Protein AF-D2Q124-F1 (afdb_monomer_lite)

Organism: Kribbella flavida (strain DSM 17836 / JCM 10339 / NBRC 14399) (NCBI:txid479435)

Structure (mmCIF, N/CA/C/O backbone):
data_AF-D2Q124-F1
#
_entry.id   AF-D2Q124-F1
#
loop_
_atom_site.group_PDB
_atom_site.id
_atom_site.type_symbol
_atom_site.label_atom_id
_atom_site.label_alt_id
_atom_site.label_comp_id
_atom_site.label_asym_id
_atom_site.label_entity_id
_atom_site.label_seq_id
_atom_site.pdbx_PDB_ins_code
_atom_site.Cartn_x
_atom_site.Cartn_y
_atom_site.Cartn_z
_atom_site.occupancy
_atom_site.B_iso_or_equiv
_atom_site.auth_seq_id
_atom_site.auth_comp_id
_atom_site.auth_asym_id
_atom_site.auth_atom_id
_atom_site.pdbx_PDB_model_num
ATOM 1 N N . MET A 1 1 ? -0.421 -1.559 20.538 1.00 42.94 1 MET A N 1
ATOM 2 C CA . MET A 1 1 ? -0.673 -1.798 19.102 1.00 42.94 1 MET A CA 1
ATOM 3 C C . MET A 1 1 ? 0.407 -2.744 18.635 1.00 42.94 1 MET A C 1
ATOM 5 O O . MET A 1 1 ? 1.550 -2.318 18.530 1.00 42.94 1 MET A O 1
ATOM 9 N N . ASP A 1 2 ? 0.072 -4.019 18.465 1.00 42.44 2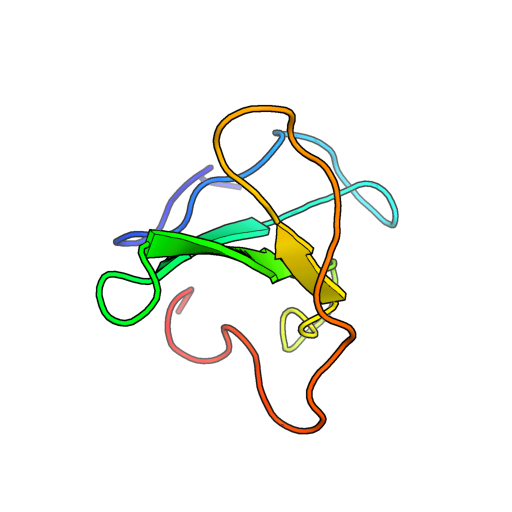 ASP A N 1
ATOM 10 C CA . ASP A 1 2 ? 1.042 -5.033 18.058 1.00 42.44 2 ASP A CA 1
ATOM 11 C C . ASP A 1 2 ? 1.386 -4.884 16.566 1.00 42.44 2 ASP A C 1
ATOM 13 O O . ASP A 1 2 ? 0.479 -4.707 15.748 1.00 42.44 2 ASP A O 1
ATOM 17 N N . PRO A 1 3 ? 2.675 -4.923 16.186 1.00 46.38 3 PRO A N 1
ATOM 18 C CA . PRO A 1 3 ? 3.121 -4.600 14.831 1.00 46.38 3 PRO A CA 1
ATOM 19 C C . PRO A 1 3 ? 2.799 -5.656 13.757 1.00 46.38 3 PRO A C 1
ATOM 21 O O . PRO A 1 3 ? 3.192 -5.467 12.607 1.00 46.38 3 PRO A O 1
ATOM 24 N N . TYR A 1 4 ? 2.120 -6.762 14.080 1.00 53.34 4 TYR A N 1
ATOM 25 C CA . TYR A 1 4 ? 1.846 -7.831 13.119 1.00 53.34 4 TYR A CA 1
ATOM 26 C C . TYR A 1 4 ? 0.719 -8.757 13.603 1.00 53.34 4 TYR A C 1
ATOM 28 O O . TYR A 1 4 ? 0.757 -9.287 14.711 1.00 53.34 4 TYR A O 1
ATOM 36 N N . LYS A 1 5 ? -0.276 -9.001 12.752 1.00 60.78 5 LYS A N 1
ATOM 37 C CA . LYS A 1 5 ? -1.111 -10.207 12.816 1.00 60.78 5 LYS A CA 1
ATOM 38 C C . LYS A 1 5 ? -0.938 -10.931 11.486 1.00 60.78 5 LYS A C 1
ATOM 40 O O . LYS A 1 5 ? -1.108 -10.326 10.428 1.00 60.78 5 LYS A O 1
ATOM 45 N N . GLY A 1 6 ? -0.554 -12.205 11.543 1.00 72.94 6 GLY A N 1
ATOM 46 C CA . GLY A 1 6 ? -0.317 -13.028 10.356 1.00 72.94 6 GLY A CA 1
ATOM 47 C C . GLY A 1 6 ? 0.848 -12.537 9.486 1.00 72.94 6 GLY A C 1
ATOM 48 O O . GLY A 1 6 ? 1.939 -12.270 9.985 1.00 72.94 6 GLY A O 1
ATOM 49 N N . SER A 1 7 ? 0.606 -12.438 8.178 1.00 85.69 7 SER A N 1
ATOM 50 C CA . SER A 1 7 ? 1.569 -12.056 7.130 1.00 85.69 7 SER A CA 1
ATOM 51 C C . SER A 1 7 ? 1.815 -10.546 7.009 1.00 85.69 7 SER A C 1
ATOM 53 O O . SER A 1 7 ? 2.665 -10.132 6.219 1.00 85.69 7 SER A O 1
ATOM 55 N N . VAL A 1 8 ? 1.091 -9.709 7.763 1.00 91.06 8 VAL A N 1
ATOM 56 C CA . VAL A 1 8 ? 1.122 -8.251 7.587 1.00 91.06 8 VAL A CA 1
ATOM 57 C C . VAL A 1 8 ? 2.280 -7.618 8.361 1.00 91.06 8 VAL A C 1
ATOM 59 O O . VAL A 1 8 ? 2.400 -7.782 9.576 1.00 91.06 8 VAL A O 1
ATOM 62 N N . ARG A 1 9 ? 3.106 -6.836 7.659 1.00 91.38 9 ARG A N 1
ATOM 63 C CA . ARG A 1 9 ? 4.182 -6.003 8.226 1.00 91.38 9 ARG A CA 1
ATOM 64 C C . ARG A 1 9 ? 3.762 -4.532 8.273 1.00 91.38 9 ARG A C 1
ATOM 66 O O . ARG A 1 9 ? 2.848 -4.119 7.565 1.00 91.38 9 ARG A O 1
ATOM 73 N N . THR A 1 10 ? 4.454 -3.712 9.065 1.00 91.69 10 THR A N 1
ATOM 74 C CA . THR A 1 10 ? 4.197 -2.265 9.179 1.00 91.69 10 THR A CA 1
ATOM 75 C C . THR A 1 10 ? 5.487 -1.446 9.191 1.00 91.69 10 THR A C 1
ATOM 77 O O . THR A 1 10 ? 6.540 -1.952 9.567 1.00 91.69 10 THR A O 1
ATOM 80 N N . ASN A 1 11 ? 5.401 -0.163 8.820 1.00 93.06 11 ASN A N 1
ATOM 81 C CA . ASN A 1 11 ? 6.509 0.793 8.936 1.00 93.06 11 ASN A CA 1
ATOM 82 C C . ASN A 1 11 ? 6.670 1.380 10.352 1.00 93.06 11 ASN A C 1
ATOM 84 O O . ASN A 1 11 ? 7.492 2.274 10.547 1.00 93.06 11 ASN A O 1
ATOM 88 N N . GLY A 1 12 ? 5.843 0.953 11.315 1.00 90.25 12 GLY A N 1
ATOM 89 C CA . GLY A 1 12 ? 5.895 1.402 12.711 1.00 90.25 12 GLY A CA 1
ATOM 90 C C . GLY A 1 12 ? 5.416 2.840 12.944 1.00 90.25 12 GLY A C 1
ATOM 91 O O . GLY A 1 12 ? 5.460 3.327 14.072 1.00 90.25 12 GLY A O 1
ATOM 92 N N . ARG A 1 13 ? 4.949 3.541 11.903 1.00 93.56 13 ARG A N 1
ATOM 93 C CA . ARG A 1 13 ? 4.428 4.910 12.016 1.00 93.56 13 ARG A CA 1
ATOM 94 C C . ARG A 1 13 ? 2.941 4.903 12.359 1.00 93.56 13 ARG A C 1
ATOM 96 O O . ARG A 1 13 ? 2.225 3.947 12.079 1.00 93.56 13 ARG A O 1
ATOM 103 N N . SER A 1 14 ? 2.468 6.010 12.927 1.00 89.12 14 SER A N 1
ATOM 104 C CA . SER A 1 14 ? 1.067 6.208 13.321 1.00 89.12 14 SER A CA 1
ATOM 105 C C . SER A 1 14 ? 0.366 7.277 12.477 1.00 89.12 14 SER A C 1
ATOM 107 O O . SER A 1 14 ? 1.002 8.100 11.820 1.00 89.12 14 SER A O 1
ATOM 109 N N . GLY A 1 15 ? -0.969 7.291 12.506 1.00 91.06 15 GLY A N 1
ATOM 110 C CA . GLY A 1 15 ? -1.770 8.280 11.780 1.00 91.06 15 GLY A CA 1
ATOM 111 C C . GLY A 1 15 ? -1.632 8.152 10.259 1.00 91.06 15 GLY A C 1
ATOM 112 O O . GLY A 1 15 ? -1.446 7.056 9.739 1.00 91.06 15 GLY A O 1
ATOM 113 N N . LYS A 1 16 ? -1.716 9.273 9.528 1.00 92.50 16 LYS A N 1
ATOM 114 C CA . LYS A 1 16 ? -1.732 9.309 8.045 1.00 92.50 16 LYS A CA 1
ATOM 115 C C . LYS A 1 16 ? -0.479 8.698 7.383 1.00 92.50 16 LYS A C 1
ATOM 117 O O . LYS A 1 16 ? -0.537 8.284 6.221 1.00 92.50 16 LYS A O 1
ATOM 122 N N . SER A 1 17 ? 0.638 8.637 8.109 1.00 94.06 17 SER A N 1
ATOM 123 C CA . SER A 1 17 ? 1.919 8.093 7.640 1.00 94.06 17 SER A CA 1
ATOM 124 C C . SER A 1 17 ? 2.095 6.594 7.908 1.00 94.06 17 SER A C 1
ATOM 126 O O . SER A 1 17 ? 3.063 6.010 7.414 1.00 94.06 17 SER A O 1
ATOM 128 N N . ALA A 1 18 ? 1.173 5.959 8.639 1.00 93.75 18 ALA A N 1
ATOM 129 C CA . ALA A 1 18 ? 1.184 4.514 8.835 1.00 93.75 18 ALA A CA 1
ATOM 130 C C . ALA A 1 18 ? 1.061 3.784 7.491 1.00 93.75 18 ALA A C 1
ATOM 132 O O . ALA A 1 18 ? 0.313 4.204 6.598 1.00 93.75 18 ALA A O 1
ATOM 133 N N . ARG A 1 19 ? 1.803 2.690 7.343 1.00 95.25 19 ARG A N 1
ATOM 134 C CA . ARG A 1 19 ? 1.708 1.783 6.198 1.00 95.25 19 ARG A CA 1
ATOM 135 C C . ARG A 1 19 ? 1.691 0.341 6.672 1.00 95.25 19 ARG A C 1
ATOM 137 O O . ARG A 1 19 ? 2.309 0.011 7.688 1.00 95.25 19 ARG A O 1
ATOM 144 N N . PHE A 1 20 ? 0.981 -0.480 5.913 1.00 94.62 20 PHE A N 1
ATOM 145 C CA . PHE A 1 20 ? 0.859 -1.916 6.119 1.00 94.62 20 PHE A CA 1
ATOM 146 C C . PHE A 1 20 ? 1.211 -2.616 4.816 1.00 94.62 20 PHE A C 1
ATOM 148 O O . PHE A 1 20 ? 0.876 -2.110 3.744 1.00 94.62 20 PHE A O 1
ATOM 155 N N . TYR A 1 21 ? 1.891 -3.746 4.927 1.00 94.81 21 TYR A N 1
ATOM 156 C CA . TYR A 1 21 ? 2.508 -4.435 3.806 1.00 94.81 21 TYR A CA 1
ATOM 157 C C . TYR A 1 21 ? 2.168 -5.914 3.860 1.00 94.81 21 TYR A C 1
ATOM 159 O O . TYR A 1 21 ? 2.250 -6.525 4.928 1.00 94.81 21 TYR A O 1
ATOM 167 N N . GLU A 1 22 ? 1.835 -6.487 2.714 1.00 94.19 22 GLU A N 1
ATOM 168 C CA . GLU A 1 22 ? 1.665 -7.924 2.546 1.00 94.19 22 GLU A CA 1
ATOM 169 C C . GLU A 1 22 ? 2.422 -8.371 1.296 1.00 94.19 22 GLU A C 1
ATOM 171 O O . GLU A 1 22 ? 2.396 -7.686 0.278 1.00 94.19 22 GLU A O 1
ATOM 176 N N . TRP A 1 23 ? 3.120 -9.500 1.383 1.00 94.38 23 TRP A N 1
ATOM 177 C CA . TRP A 1 23 ? 3.773 -10.086 0.219 1.00 94.38 23 TRP A CA 1
ATOM 178 C C . TRP A 1 23 ? 2.739 -10.787 -0.664 1.00 94.38 23 TRP A C 1
ATOM 180 O O . TRP A 1 23 ? 2.004 -11.654 -0.182 1.00 94.38 23 TRP A O 1
ATOM 190 N N . ASP A 1 24 ? 2.698 -10.441 -1.949 1.00 92.62 24 ASP A N 1
ATOM 191 C CA . ASP A 1 24 ? 1.885 -11.137 -2.937 1.00 92.62 24 ASP A CA 1
ATOM 192 C C . ASP A 1 24 ? 2.727 -12.194 -3.660 1.00 92.62 24 ASP A C 1
ATOM 194 O O . ASP A 1 24 ? 3.503 -11.915 -4.575 1.00 92.62 24 ASP A O 1
ATOM 198 N N . HIS A 1 25 ? 2.534 -13.451 -3.267 1.00 91.31 25 HIS A N 1
ATOM 199 C CA . HIS A 1 25 ? 3.199 -14.600 -3.884 1.00 91.31 25 HIS A CA 1
ATOM 200 C C . HIS A 1 25 ? 2.820 -14.820 -5.358 1.00 91.31 25 HIS A C 1
ATOM 202 O O . HIS A 1 25 ? 3.531 -15.532 -6.063 1.00 91.31 25 HIS A O 1
ATOM 208 N N . THR A 1 26 ? 1.713 -14.244 -5.827 1.00 92.94 26 THR A N 1
ATOM 209 C CA . THR A 1 26 ? 1.234 -14.401 -7.208 1.00 92.94 26 THR A CA 1
ATOM 210 C C . THR A 1 26 ? 2.013 -13.507 -8.165 1.00 92.94 26 THR A C 1
ATOM 212 O O . THR A 1 26 ? 2.285 -13.897 -9.298 1.00 92.94 26 THR A O 1
ATOM 215 N N . HIS A 1 27 ? 2.370 -12.305 -7.710 1.00 90.81 27 HIS A N 1
ATOM 216 C CA . HIS A 1 27 ? 2.980 -11.268 -8.545 1.00 90.81 27 HIS A CA 1
ATOM 217 C C . HIS A 1 27 ? 4.418 -10.925 -8.138 1.00 90.81 27 HIS A C 1
ATOM 219 O O . HIS A 1 27 ? 5.076 -10.177 -8.857 1.00 90.81 27 HIS A O 1
ATOM 225 N N . ASN A 1 28 ? 4.918 -11.502 -7.040 1.00 94.81 28 ASN A N 1
ATOM 226 C CA . ASN A 1 28 ? 6.229 -11.217 -6.454 1.00 94.81 28 ASN A CA 1
ATOM 227 C C . ASN A 1 28 ? 6.440 -9.725 -6.149 1.00 94.81 28 ASN A C 1
ATOM 229 O O . ASN A 1 28 ? 7.523 -9.182 -6.372 1.00 94.81 28 ASN A O 1
ATOM 233 N N . ASP A 1 29 ? 5.398 -9.068 -5.647 1.00 96.44 29 ASP A N 1
ATOM 234 C CA . ASP A 1 29 ? 5.419 -7.670 -5.233 1.00 96.44 29 ASP A CA 1
ATOM 235 C C . ASP A 1 29 ? 4.846 -7.484 -3.819 1.00 96.44 29 ASP A C 1
ATOM 237 O O . ASP A 1 29 ? 4.403 -8.426 -3.154 1.00 96.44 29 ASP A O 1
ATOM 241 N N . ILE A 1 30 ? 4.945 -6.255 -3.312 1.00 97.50 30 ILE A N 1
ATOM 242 C CA . ILE A 1 30 ? 4.447 -5.887 -1.988 1.00 97.50 30 ILE A CA 1
ATOM 243 C C . ILE A 1 30 ? 3.138 -5.120 -2.155 1.00 97.50 30 ILE A C 1
ATOM 245 O O . ILE A 1 30 ? 3.136 -4.002 -2.666 1.00 97.50 30 ILE A O 1
ATOM 249 N N . GLU A 1 31 ? 2.031 -5.658 -1.652 1.00 96.81 31 GLU A N 1
ATOM 250 C CA . GLU A 1 31 ? 0.770 -4.922 -1.563 1.00 96.81 31 GLU A CA 1
ATOM 251 C C . GLU A 1 31 ? 0.831 -3.933 -0.395 1.00 96.81 31 GLU A C 1
ATOM 253 O O . GLU A 1 31 ? 1.125 -4.302 0.749 1.00 96.81 31 GLU A O 1
ATOM 258 N N . VAL A 1 32 ? 0.537 -2.661 -0.671 1.00 97.12 32 VAL A N 1
ATOM 259 C CA . VAL A 1 32 ? 0.666 -1.561 0.291 1.00 97.12 32 VAL A CA 1
ATOM 260 C C . VAL A 1 32 ? -0.701 -1.024 0.674 1.00 97.12 32 VAL A C 1
ATOM 262 O O . VAL A 1 32 ? -1.546 -0.731 -0.171 1.00 97.12 32 VAL A O 1
ATOM 265 N N . TYR A 1 33 ? -0.904 -0.805 1.969 1.00 95.94 33 TYR A N 1
ATOM 266 C CA . TYR A 1 33 ? -2.158 -0.308 2.518 1.00 95.94 33 TYR A CA 1
ATOM 267 C C . TYR A 1 33 ? -1.936 0.894 3.437 1.00 95.94 33 TYR A C 1
ATOM 269 O O . TYR A 1 33 ? -0.902 1.042 4.096 1.00 95.94 33 TYR A O 1
ATOM 277 N N . GLY A 1 34 ? -2.925 1.784 3.463 1.00 94.81 34 GLY A N 1
ATOM 278 C CA . GLY A 1 34 ? -2.944 2.979 4.298 1.00 94.81 34 GLY A CA 1
ATOM 279 C C . GLY A 1 34 ? -3.672 2.775 5.629 1.00 94.81 34 GLY A C 1
ATOM 280 O O . GLY A 1 34 ? -4.304 1.742 5.845 1.00 94.81 34 GLY A O 1
ATOM 281 N N . PRO A 1 35 ? -3.637 3.779 6.518 1.00 91.75 35 PRO A N 1
ATOM 282 C CA . PRO A 1 35 ? -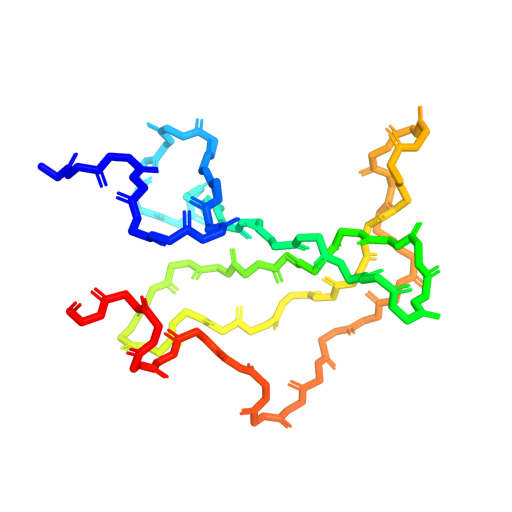4.403 3.771 7.760 1.00 91.75 35 PRO A CA 1
ATOM 283 C C . PRO A 1 35 ? -5.905 3.916 7.494 1.00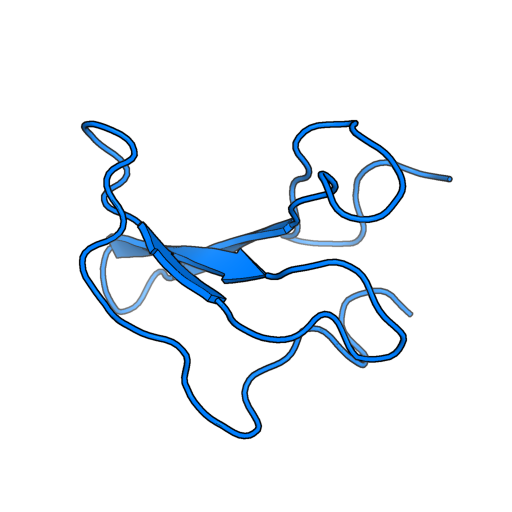 91.75 35 PRO A C 1
ATOM 285 O O . PRO A 1 35 ? -6.323 4.495 6.489 1.00 91.75 35 PRO A O 1
ATOM 288 N N . GLY A 1 36 ? -6.720 3.445 8.436 1.00 87.44 36 GLY A N 1
ATOM 289 C CA . GLY A 1 36 ? -8.174 3.601 8.423 1.00 87.44 36 GLY A CA 1
ATOM 290 C C . GLY A 1 36 ? -8.908 2.299 8.751 1.00 87.44 36 GLY A C 1
ATOM 291 O O . GLY A 1 36 ? -8.276 1.250 8.839 1.00 87.44 36 GLY A O 1
ATOM 292 N N . PRO A 1 37 ? -10.242 2.345 8.898 1.00 81.81 37 PRO A N 1
ATOM 293 C CA . PRO A 1 37 ? -11.043 1.231 9.420 1.00 81.81 37 PRO A CA 1
ATOM 294 C C . PRO A 1 37 ? -10.996 -0.052 8.573 1.00 81.81 37 PRO A C 1
ATOM 296 O O . PRO A 1 37 ? -11.269 -1.130 9.090 1.00 81.81 37 PRO A O 1
ATOM 299 N N . ALA A 1 38 ? -10.639 0.048 7.290 1.00 86.00 38 ALA A N 1
ATOM 300 C CA . ALA A 1 38 ? -10.495 -1.101 6.397 1.00 86.00 38 ALA A CA 1
ATOM 301 C C . ALA A 1 38 ? -9.051 -1.344 5.931 1.00 86.00 38 ALA A C 1
ATOM 303 O O . ALA A 1 38 ? -8.808 -2.342 5.270 1.00 86.00 38 ALA A O 1
ATOM 304 N N . TYR A 1 39 ? -8.091 -0.470 6.259 1.00 91.81 39 TYR A N 1
ATOM 305 C CA . TYR A 1 39 ? -6.742 -0.492 5.675 1.00 91.81 39 TYR A CA 1
ATOM 306 C C . TYR A 1 39 ? -6.790 -0.436 4.138 1.00 91.81 39 TYR A C 1
ATOM 308 O O . TYR A 1 39 ? -6.647 -1.441 3.450 1.00 91.81 39 TYR A O 1
ATOM 316 N N . ARG A 1 40 ? -7.083 0.745 3.580 1.00 92.94 40 ARG A N 1
ATOM 317 C CA . ARG A 1 40 ? -7.311 0.934 2.134 1.00 92.94 40 ARG A CA 1
ATOM 318 C C . ARG A 1 40 ? -6.072 0.566 1.315 1.00 92.94 40 ARG A C 1
ATOM 320 O O . ARG A 1 40 ? -4.994 1.073 1.621 1.00 92.94 40 ARG A O 1
ATOM 327 N N . HIS A 1 41 ? -6.251 -0.199 0.236 1.00 96.19 41 HIS A N 1
ATOM 328 C CA . HIS A 1 41 ? -5.185 -0.486 -0.724 1.00 96.19 41 HIS A CA 1
ATOM 329 C C . HIS A 1 41 ? -4.658 0.795 -1.385 1.00 96.19 41 HIS A C 1
ATOM 331 O O . HIS A 1 41 ? -5.433 1.642 -1.837 1.00 96.19 41 HIS A O 1
ATOM 337 N N . LEU A 1 42 ? -3.338 0.943 -1.413 1.00 96.69 42 LEU A N 1
ATOM 338 C CA . LEU A 1 42 ? -2.620 2.068 -2.006 1.00 96.69 42 LEU A CA 1
ATOM 339 C C . LEU A 1 42 ? -1.918 1.685 -3.310 1.00 96.69 42 LEU A C 1
ATOM 341 O O . LEU A 1 42 ? -1.563 2.591 -4.060 1.00 96.69 42 LEU A O 1
ATOM 345 N N . GLY A 1 43 ? -1.772 0.390 -3.588 1.00 97.38 43 GLY A N 1
ATOM 346 C CA . GLY A 1 43 ? -1.089 -0.120 -4.768 1.00 97.38 43 GLY A CA 1
ATOM 347 C C . GLY A 1 43 ? -0.023 -1.150 -4.420 1.00 97.38 43 GLY A C 1
ATOM 348 O O . GLY A 1 43 ? 0.174 -1.473 -3.246 1.00 97.38 43 GLY A O 1
ATOM 349 N N . SER A 1 44 ? 0.699 -1.581 -5.448 1.00 97.81 44 SER A N 1
ATOM 350 C CA . SER A 1 44 ? 1.774 -2.565 -5.330 1.00 97.81 44 SER A CA 1
ATOM 351 C C . SER A 1 44 ? 3.133 -1.895 -5.511 1.00 97.81 44 SER A C 1
ATOM 353 O O . SER A 1 44 ? 3.302 -1.001 -6.349 1.00 97.81 44 SER A O 1
ATOM 355 N N . MET A 1 45 ? 4.082 -2.331 -4.697 1.00 98.06 45 MET A N 1
ATOM 356 C CA . MET A 1 45 ? 5.434 -1.807 -4.585 1.00 98.06 45 MET A CA 1
ATOM 357 C C . MET A 1 45 ? 6.437 -2.853 -5.066 1.00 98.06 45 MET A C 1
ATOM 359 O O . MET A 1 45 ? 6.321 -4.031 -4.715 1.00 98.06 45 MET A O 1
ATOM 363 N N . ASP A 1 46 ? 7.417 -2.420 -5.854 1.00 97.25 46 ASP A N 1
ATOM 364 C CA . ASP A 1 46 ? 8.534 -3.264 -6.263 1.00 97.25 46 ASP A CA 1
ATOM 365 C C . ASP A 1 46 ? 9.444 -3.514 -5.046 1.00 97.25 46 ASP A C 1
ATOM 367 O O . ASP A 1 46 ? 9.884 -2.568 -4.387 1.00 97.25 46 ASP A O 1
ATOM 371 N N . PRO A 1 47 ? 9.713 -4.780 -4.686 1.00 95.88 47 PRO A N 1
ATOM 372 C CA . PRO A 1 47 ? 10.507 -5.098 -3.504 1.00 95.88 47 PRO A CA 1
ATOM 373 C C . PRO A 1 47 ? 11.995 -4.745 -3.635 1.00 95.88 47 PRO A C 1
ATOM 375 O O . PRO A 1 47 ? 12.707 -4.791 -2.633 1.00 95.88 47 PRO A O 1
ATOM 378 N N . ARG A 1 48 ? 12.489 -4.455 -4.844 1.00 96.88 48 ARG A N 1
ATOM 379 C CA . ARG A 1 48 ? 13.914 -4.214 -5.111 1.00 96.88 48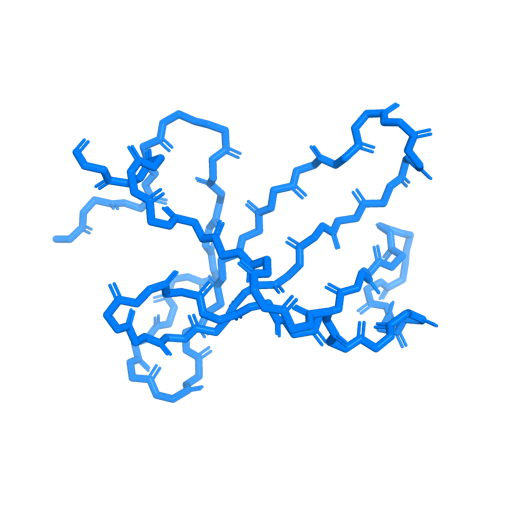 ARG A CA 1
ATOM 380 C C . ARG A 1 48 ? 14.327 -2.785 -4.784 1.00 96.88 48 ARG A C 1
ATOM 382 O O . ARG A 1 48 ? 15.421 -2.581 -4.265 1.00 96.88 48 ARG A O 1
ATOM 389 N N . ASP A 1 49 ? 13.465 -1.822 -5.087 1.00 96.44 49 ASP A N 1
ATOM 390 C CA . ASP A 1 49 ? 13.726 -0.385 -4.942 1.00 96.44 49 ASP A CA 1
ATOM 391 C C . ASP A 1 49 ? 12.715 0.328 -4.026 1.00 96.44 49 ASP A C 1
ATOM 393 O O . ASP A 1 49 ? 13.023 1.386 -3.478 1.00 96.44 49 ASP A O 1
ATOM 397 N N . GLY A 1 50 ? 11.552 -0.278 -3.771 1.00 95.31 50 GLY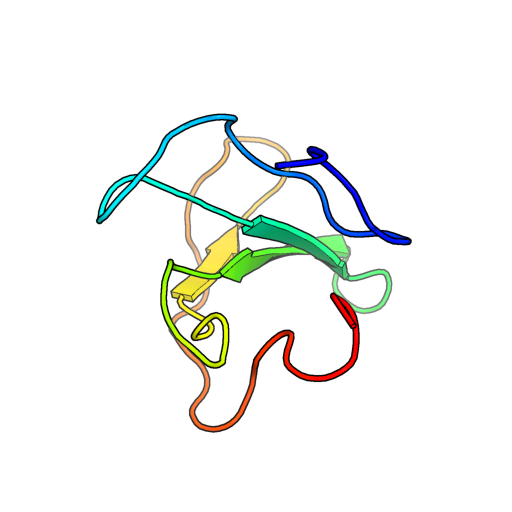 A N 1
ATOM 398 C CA . GLY A 1 50 ? 10.488 0.310 -2.964 1.00 95.31 50 G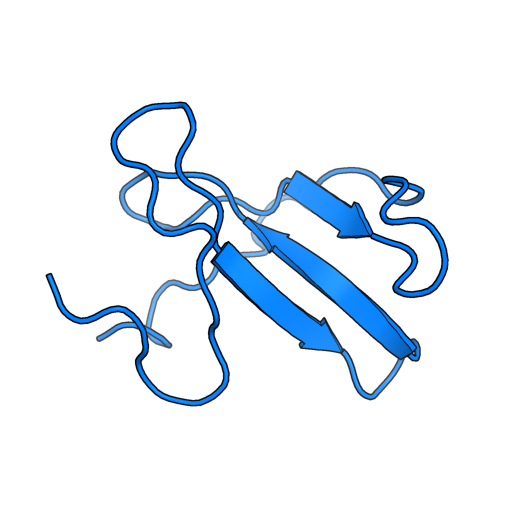LY A CA 1
ATOM 399 C C . GLY A 1 50 ? 9.572 1.256 -3.743 1.00 95.31 50 GLY A C 1
ATOM 400 O O . GLY A 1 50 ? 8.767 1.957 -3.118 1.00 95.31 50 GLY A O 1
ATOM 401 N N . ASP A 1 51 ? 9.647 1.275 -5.074 1.00 97.56 51 ASP A N 1
ATOM 402 C CA . ASP A 1 51 ? 8.821 2.147 -5.898 1.00 97.56 51 ASP A CA 1
ATOM 403 C C . ASP A 1 51 ? 7.402 1.593 -6.075 1.00 97.56 51 ASP A C 1
ATOM 405 O O . ASP A 1 51 ? 7.163 0.408 -6.318 1.00 97.56 51 ASP A O 1
ATOM 409 N N . MET A 1 52 ? 6.416 2.484 -5.956 1.00 97.62 52 MET A N 1
ATOM 410 C CA . MET A 1 52 ? 5.015 2.163 -6.229 1.00 97.62 52 MET A CA 1
ATOM 411 C C . MET A 1 52 ? 4.795 2.126 -7.739 1.00 97.62 52 MET A C 1
ATOM 413 O O . MET A 1 52 ? 4.872 3.166 -8.392 1.00 97.62 52 MET A O 1
ATOM 417 N N . TYR A 1 53 ? 4.453 0.962 -8.287 1.00 96.12 53 TYR A N 1
ATOM 418 C CA . TYR A 1 53 ? 4.319 0.797 -9.739 1.00 96.12 53 TYR A CA 1
ATOM 419 C C . TYR A 1 53 ? 2.907 0.395 -10.192 1.00 96.12 53 TYR A C 1
ATOM 421 O O . TYR A 1 53 ? 2.555 0.578 -11.358 1.00 96.12 53 TYR A O 1
ATOM 429 N N . LYS A 1 54 ? 2.053 -0.080 -9.274 1.00 95.81 54 LYS A N 1
ATOM 430 C CA . LYS A 1 54 ? 0.610 -0.264 -9.512 1.00 95.81 54 LYS A CA 1
ATOM 431 C C . LYS A 1 54 ? -0.197 0.665 -8.615 1.00 95.81 54 LYS A C 1
ATOM 433 O O . LYS A 1 54 ? 0.160 0.895 -7.464 1.00 95.81 54 LYS A O 1
ATOM 438 N N . GLY A 1 55 ? -1.306 1.181 -9.140 1.00 95.56 55 GLY A N 1
ATOM 439 C CA . GLY A 1 55 ? -2.204 2.064 -8.398 1.00 95.56 55 GLY A CA 1
ATOM 440 C C . GLY A 1 55 ? -3.168 1.337 -7.443 1.00 95.56 55 GLY A C 1
ATOM 441 O O . GLY A 1 55 ? -3.264 0.108 -7.451 1.00 95.56 55 GLY A O 1
ATOM 442 N N . PRO A 1 56 ? -3.936 2.096 -6.640 1.00 95.75 56 PRO A N 1
ATOM 443 C CA . PRO A 1 56 ? -4.967 1.563 -5.754 1.00 95.75 56 PRO A CA 1
ATOM 444 C C . PRO A 1 56 ? -6.029 0.736 -6.488 1.00 95.75 56 PRO A C 1
ATOM 446 O O . PRO A 1 56 ? -6.526 1.129 -7.541 1.00 95.75 56 PRO A O 1
ATOM 449 N N . VAL A 1 57 ? -6.483 -0.344 -5.850 1.00 93.75 57 VAL A N 1
ATOM 450 C CA . VAL A 1 57 ? -7.587 -1.187 -6.343 1.00 93.75 57 VAL A CA 1
ATOM 451 C C . VAL A 1 57 ? -8.775 -1.024 -5.405 1.00 93.75 57 VAL A C 1
ATOM 453 O O . VAL A 1 57 ? -8.683 -1.326 -4.213 1.00 93.75 57 VAL A O 1
ATOM 456 N N . LYS A 1 58 ? -9.900 -0.524 -5.928 1.00 90.69 58 LYS A N 1
ATOM 457 C CA . LYS A 1 58 ? -11.111 -0.297 -5.128 1.00 90.69 58 LYS A CA 1
ATOM 458 C C . LYS A 1 58 ? -11.623 -1.625 -4.561 1.00 90.69 58 LYS A C 1
ATOM 460 O O . LYS A 1 58 ? -11.732 -2.610 -5.278 1.00 90.69 58 LYS A O 1
ATOM 465 N N . GLY A 1 59 ? -11.941 -1.638 -3.268 1.00 87.69 59 GLY A N 1
ATOM 466 C CA . GLY A 1 59 ? -12.441 -2.822 -2.563 1.00 87.69 59 GLY A CA 1
ATOM 467 C C . GLY A 1 59 ? -11.351 -3.723 -1.973 1.00 87.69 59 GLY A C 1
ATOM 468 O O . GLY A 1 59 ? -11.635 -4.414 -0.999 1.00 87.69 59 GLY A O 1
ATOM 469 N N . ARG A 1 60 ? -10.100 -3.660 -2.457 1.00 90.62 60 ARG A N 1
ATOM 470 C CA . ARG A 1 60 ? -8.969 -4.384 -1.853 1.00 90.62 60 ARG A CA 1
ATOM 471 C C . ARG A 1 60 ? -8.559 -3.722 -0.537 1.00 90.62 60 ARG A C 1
ATOM 473 O O . ARG A 1 60 ? -8.397 -2.500 -0.468 1.00 90.62 60 ARG A O 1
ATOM 480 N N . ASN A 1 61 ? -8.473 -4.518 0.525 1.00 91.75 61 ASN A N 1
ATOM 481 C CA . ASN A 1 61 ? -8.297 -4.034 1.889 1.00 91.75 61 ASN A CA 1
ATOM 482 C C . ASN A 1 61 ? -7.805 -5.172 2.816 1.00 91.75 61 ASN A C 1
ATOM 484 O O . ASN A 1 61 ? -7.848 -6.335 2.417 1.00 91.75 61 ASN A O 1
ATOM 488 N N . LEU A 1 62 ? -7.338 -4.848 4.029 1.00 87.50 62 LEU A N 1
ATOM 489 C CA . LEU A 1 62 ? -6.882 -5.845 5.023 1.00 87.50 62 LEU A CA 1
ATOM 490 C C . LEU A 1 62 ? -7.927 -6.132 6.114 1.00 87.50 62 LEU A C 1
ATOM 492 O O . LEU A 1 62 ? -7.609 -6.695 7.168 1.00 87.50 62 LEU A O 1
ATOM 496 N N . GLN A 1 63 ? -9.182 -5.736 5.903 1.00 84.00 63 GLN A N 1
ATOM 497 C CA . GLN A 1 63 ? -10.248 -5.998 6.859 1.00 84.00 63 GLN A CA 1
ATOM 498 C C . GLN A 1 63 ? -10.409 -7.512 7.055 1.00 84.00 63 GLN A C 1
ATOM 500 O O . GLN A 1 63 ? -10.459 -8.283 6.104 1.00 84.00 63 GLN A O 1
ATOM 505 N N . GLY A 1 64 ? -10.462 -7.952 8.312 1.00 77.88 64 GLY A N 1
ATOM 506 C CA . GLY A 1 64 ? -10.553 -9.374 8.656 1.00 77.88 64 GLY A CA 1
ATOM 507 C C . GLY A 1 64 ? -9.205 -10.084 8.802 1.00 77.88 64 GLY A C 1
ATOM 508 O O . GLY A 1 64 ? -9.119 -10.983 9.628 1.00 77.88 64 GLY A O 1
ATOM 509 N N . LYS A 1 65 ? -8.138 -9.639 8.119 1.00 74.44 65 LYS A N 1
ATOM 510 C CA . LYS A 1 65 ? -6.777 -10.186 8.313 1.00 74.44 65 LYS A CA 1
ATOM 511 C C . LYS A 1 65 ? -6.100 -9.682 9.590 1.00 74.44 65 LYS A C 1
ATOM 513 O O . LYS A 1 65 ? -5.269 -10.370 10.167 1.00 74.44 65 LYS A O 1
ATOM 518 N N . LEU A 1 66 ? -6.475 -8.484 10.035 1.00 70.69 66 LEU A N 1
ATOM 519 C CA . LEU A 1 66 ? -5.954 -7.850 11.252 1.00 70.69 66 LEU A CA 1
ATOM 520 C C . LEU A 1 66 ? -6.895 -7.991 12.466 1.00 70.69 66 LEU A C 1
ATOM 522 O O . LEU A 1 66 ? -6.704 -7.299 13.466 1.00 70.69 66 LEU A O 1
ATOM 526 N N . ARG A 1 67 ? -7.922 -8.852 12.379 1.00 59.44 67 ARG A N 1
ATOM 527 C CA . ARG A 1 67 ? -8.873 -9.091 13.478 1.00 59.44 67 ARG A CA 1
ATOM 528 C C . ARG A 1 67 ? -8.287 -9.928 14.597 1.00 59.44 67 ARG A C 1
ATOM 530 O O . ARG A 1 67 ? -7.393 -10.765 14.366 1.00 59.44 67 ARG A O 1
#

InterPro domains:
  IPR009105 Colicin E3-like ribonuclease domain [PF09000] (8-62)
  IPR036725 Colicin E3-like ribonuclease domain superfamily [G3DSA:3.10.380.10] (2-65)
  IPR036725 Colicin E3-like ribonuclease domain superfamily [SSF63840] (6-63)

Secondary structure (DSSP, 8-state):
--S-STT-EE-S--GGG--EEEEETTTTEEEEE-SSTT-BEEEEE-TTT--EEE---TT-B-TTTT-

Radius of gyration: 11.22 Å; chains: 1; bounding box: 26×24×29 Å

Sequence (67 aa):
MDPYKGSVRTNGRSGKSARFYEWDHTHNDIEVYGPGPAYRHLGSMDPRDGDMYKGPVKGRNLQGKLR

Foldseek 3Di:
DDQDQPQKGWPPDDDQPIKIWHQDPVVRWIFIFTDDPFRFTAATAHPPPRDGDGGGDPPDGCPPSVD

pLDDT: mean 88.31, std 13.24, range [42.44, 98.06]